Protein AF-C4LVI1-F1 (afdb_monomer_lite)

InterPro domains:
  IPR046465 BLOC-1-related complex subunit 6, C-terminal helix [PF10157] (37-124)

Radius of gyration: 24.51 Å; chains: 1; bounding box: 58×34×74 Å

pLDDT: mean 79.75, std 17.6, range [36.44, 96.38]

Structure (mmCIF, N/CA/C/O backbone):
data_AF-C4LVI1-F1
#
_entry.id   AF-C4LVI1-F1
#
loop_
_atom_site.group_PDB
_atom_site.id
_atom_site.type_symbol
_atom_site.label_atom_id
_atom_site.label_alt_id
_atom_site.label_comp_id
_atom_site.label_asym_id
_atom_site.label_entity_id
_atom_site.label_seq_id
_atom_site.pdbx_PDB_ins_code
_atom_site.Cartn_x
_atom_site.Cartn_y
_atom_site.Cartn_z
_atom_site.occupancy
_atom_site.B_iso_or_equiv
_atom_site.auth_seq_id
_atom_site.auth_comp_id
_atom_site.auth_asym_id
_atom_site.auth_atom_id
_atom_site.pdbx_PDB_model_num
ATOM 1 N N . MET A 1 1 ? -0.806 -25.994 31.446 1.00 36.44 1 MET A N 1
ATOM 2 C CA . MET A 1 1 ? 0.265 -25.549 30.534 1.00 36.44 1 MET A CA 1
ATOM 3 C C . MET A 1 1 ? -0.369 -25.431 29.166 1.00 36.44 1 MET A C 1
ATOM 5 O O . MET A 1 1 ? -0.884 -26.434 28.703 1.00 36.44 1 MET A O 1
ATOM 9 N N . SER A 1 2 ? -0.463 -24.225 28.608 1.00 39.22 2 SER A N 1
ATOM 10 C CA . SER A 1 2 ? -1.030 -24.008 27.273 1.00 39.22 2 SER A CA 1
ATOM 11 C C . SER A 1 2 ? -0.048 -23.136 26.511 1.00 39.22 2 SER A C 1
ATOM 13 O O . SER A 1 2 ? 0.297 -22.046 26.969 1.00 39.22 2 SER A O 1
ATOM 15 N N . GLU A 1 3 ? 0.475 -23.697 25.431 1.00 40.69 3 GLU A N 1
ATOM 16 C CA . GLU A 1 3 ? 1.528 -23.136 24.598 1.00 40.69 3 GLU A CA 1
ATOM 17 C C . GLU A 1 3 ? 1.061 -21.814 23.983 1.00 40.69 3 GLU A C 1
ATOM 19 O O . GLU A 1 3 ? 0.009 -21.731 23.349 1.00 40.69 3 GLU A O 1
ATOM 24 N N . LYS A 1 4 ? 1.845 -20.756 24.207 1.00 41.28 4 LYS A N 1
ATOM 25 C CA . LYS A 1 4 ? 1.748 -19.524 23.430 1.00 41.28 4 LYS A CA 1
ATOM 26 C C . LYS A 1 4 ? 2.191 -19.866 22.009 1.00 41.28 4 LYS A C 1
ATOM 28 O O . LYS A 1 4 ? 3.380 -20.080 21.793 1.00 41.28 4 LYS A O 1
ATOM 33 N N . GLN A 1 5 ? 1.263 -19.893 21.056 1.00 41.72 5 GLN A N 1
ATOM 34 C CA . GLN A 1 5 ? 1.611 -19.702 19.650 1.00 41.72 5 GLN A CA 1
ATOM 35 C C . GLN A 1 5 ? 2.107 -18.261 19.504 1.00 41.72 5 GLN A C 1
ATOM 37 O O . GLN A 1 5 ? 1.336 -17.316 19.350 1.00 41.72 5 GLN A O 1
ATOM 42 N N . GLN A 1 6 ? 3.414 -18.095 19.676 1.00 39.69 6 GLN A N 1
ATOM 43 C CA . GLN A 1 6 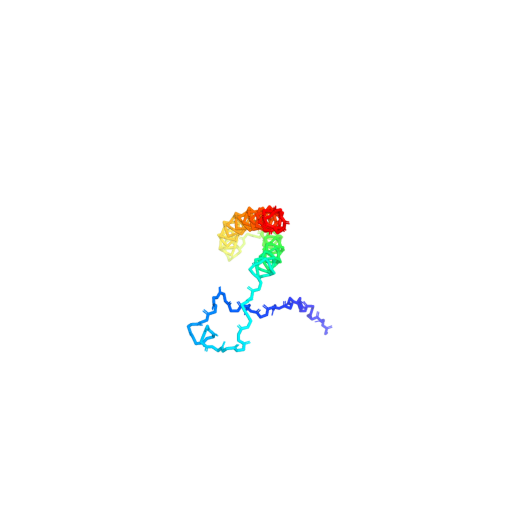? 4.134 -16.920 19.230 1.00 39.69 6 GLN A CA 1
ATOM 44 C C . GLN A 1 6 ? 4.041 -16.959 17.699 1.00 39.69 6 GLN A C 1
ATOM 46 O O . GLN A 1 6 ? 4.578 -17.869 17.075 1.00 39.69 6 GLN A O 1
ATOM 51 N N . ASN A 1 7 ? 3.276 -16.044 17.099 1.00 42.28 7 ASN A N 1
ATOM 52 C CA . ASN A 1 7 ? 3.373 -15.803 15.664 1.00 42.28 7 ASN A CA 1
ATOM 53 C C . ASN A 1 7 ? 4.808 -15.328 15.405 1.00 42.28 7 ASN A C 1
ATOM 55 O O . ASN A 1 7 ? 5.122 -14.164 15.659 1.00 42.28 7 ASN A O 1
ATOM 59 N N . ASP A 1 8 ? 5.672 -16.240 14.966 1.00 38.28 8 ASP A N 1
ATOM 60 C CA . ASP A 1 8 ? 7.009 -15.942 14.464 1.00 38.28 8 ASP A CA 1
ATOM 61 C C . ASP A 1 8 ? 6.856 -15.201 13.132 1.00 38.28 8 ASP A C 1
ATOM 63 O O . ASP A 1 8 ? 6.966 -15.765 12.046 1.00 38.28 8 ASP A O 1
ATOM 67 N N . ILE A 1 9 ? 6.525 -13.913 13.215 1.00 45.88 9 ILE A N 1
ATOM 68 C CA . ILE A 1 9 ? 6.749 -12.992 12.109 1.00 45.88 9 ILE A CA 1
ATOM 69 C C . ILE A 1 9 ? 8.258 -12.780 12.095 1.00 45.88 9 ILE A C 1
ATOM 71 O O . ILE A 1 9 ? 8.807 -12.081 12.950 1.00 45.88 9 ILE A O 1
ATOM 75 N N . GLU A 1 10 ? 8.935 -13.450 11.168 1.00 40.53 10 GLU A N 1
ATOM 76 C CA . GLU A 1 10 ? 10.343 -13.214 10.889 1.00 40.53 10 GLU A CA 1
ATOM 77 C C . GLU A 1 10 ? 10.471 -11.771 10.383 1.00 40.53 10 GLU A C 1
ATOM 79 O O . GLU A 1 10 ? 10.174 -11.452 9.231 1.00 40.53 10 GLU A O 1
ATOM 84 N N . TRP A 1 11 ? 10.824 -10.858 11.291 1.00 43.22 11 TRP A N 1
ATOM 85 C CA . TRP A 1 11 ? 11.115 -9.474 10.949 1.00 43.22 11 TRP A CA 1
ATOM 86 C C . TRP A 1 11 ? 12.389 -9.472 10.112 1.00 43.22 11 TRP A C 1
ATOM 88 O O . TRP A 1 11 ? 13.497 -9.482 10.650 1.00 43.22 11 TRP A O 1
ATOM 98 N N . VAL A 1 12 ? 12.228 -9.495 8.789 1.00 46.72 12 VAL A N 1
ATOM 99 C CA . VAL A 1 12 ? 13.332 -9.290 7.853 1.00 46.72 12 VAL A CA 1
ATOM 100 C C . VAL A 1 12 ? 14.000 -7.978 8.252 1.00 46.72 12 VAL A C 1
ATOM 102 O O . VAL A 1 12 ? 13.332 -6.941 8.305 1.00 46.72 12 VAL A O 1
ATOM 105 N N . SER A 1 13 ? 15.288 -8.032 8.614 1.00 46.06 13 SER A N 1
ATOM 106 C CA . SER A 1 13 ? 16.036 -6.838 9.009 1.00 46.06 13 SER A CA 1
ATOM 107 C C . SER A 1 13 ? 15.815 -5.730 7.976 1.00 46.06 13 SER A C 1
ATOM 109 O O . SER A 1 13 ? 15.840 -6.025 6.776 1.00 46.06 13 SER A O 1
ATOM 111 N N . PRO A 1 14 ? 15.596 -4.473 8.408 1.00 50.62 14 PRO A N 1
ATOM 112 C CA . PRO A 1 14 ? 15.430 -3.376 7.474 1.00 50.62 14 PRO A CA 1
ATOM 113 C C . PRO A 1 14 ? 16.670 -3.335 6.588 1.00 50.62 14 PRO A C 1
ATOM 115 O O . PRO A 1 14 ? 17.784 -3.147 7.083 1.00 50.62 14 PRO A O 1
ATOM 118 N N . ILE A 1 15 ? 16.485 -3.541 5.284 1.00 53.41 15 ILE A N 1
ATOM 119 C CA . ILE A 1 15 ? 17.530 -3.213 4.321 1.00 53.41 15 ILE A CA 1
ATOM 120 C C . ILE A 1 15 ? 17.817 -1.724 4.541 1.00 53.41 15 ILE A C 1
ATOM 122 O O . ILE A 1 15 ? 16.855 -0.958 4.662 1.00 53.41 15 ILE A O 1
ATOM 126 N N . PRO A 1 16 ? 19.088 -1.298 4.673 1.00 48.25 16 PRO A N 1
ATOM 127 C CA . PRO A 1 16 ? 19.411 0.106 4.880 1.00 48.25 16 PRO A CA 1
ATOM 128 C C . PRO A 1 16 ? 18.695 0.941 3.818 1.00 48.25 16 PRO A C 1
ATOM 130 O O . PRO A 1 16 ? 18.964 0.791 2.628 1.00 48.25 16 PRO A O 1
ATOM 133 N N . LEU A 1 17 ? 17.738 1.770 4.255 1.00 54.88 17 LEU A N 1
ATOM 134 C CA . LEU A 1 17 ? 16.764 2.409 3.363 1.00 54.88 17 LEU A CA 1
ATOM 135 C C . LEU A 1 17 ? 17.409 3.385 2.359 1.00 54.88 17 LEU A C 1
ATOM 137 O O . LEU A 1 17 ? 16.779 3.775 1.377 1.00 54.88 17 LEU A O 1
ATOM 141 N N . VAL A 1 18 ? 18.666 3.765 2.601 1.00 55.25 18 VAL A N 1
ATOM 142 C CA . VAL A 1 18 ? 19.531 4.555 1.724 1.00 55.25 18 VAL A CA 1
ATOM 143 C C . VAL A 1 18 ? 20.987 4.169 2.047 1.00 55.25 18 VAL A C 1
ATOM 145 O O . VAL A 1 18 ? 21.343 4.168 3.230 1.00 55.25 18 VAL A O 1
ATOM 148 N N . PRO A 1 19 ? 21.843 3.849 1.057 1.00 57.78 19 PRO A N 1
ATOM 149 C CA . PRO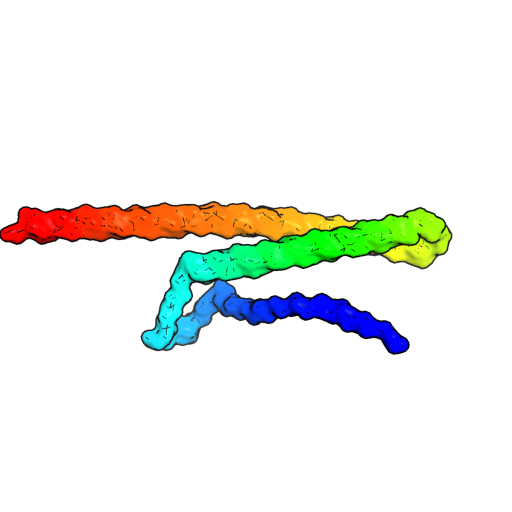 A 1 19 ? 23.278 3.693 1.286 1.00 57.78 19 PRO A CA 1
ATOM 150 C C . PRO A 1 19 ? 23.849 4.973 1.898 1.00 57.78 19 PRO A C 1
ATOM 152 O O . PRO A 1 19 ? 23.580 6.068 1.403 1.00 57.78 19 PRO A O 1
ATOM 155 N N . THR A 1 20 ? 24.622 4.865 2.976 1.00 65.38 20 THR A N 1
ATOM 156 C CA . THR A 1 20 ? 25.261 6.046 3.569 1.00 65.38 20 THR A CA 1
ATOM 157 C C . THR A 1 20 ? 26.386 6.559 2.666 1.00 65.38 20 THR A C 1
ATOM 159 O O . THR A 1 20 ? 26.964 5.806 1.881 1.00 65.38 20 THR A O 1
ATOM 162 N N . ASP A 1 21 ? 26.762 7.832 2.815 1.00 63.91 21 ASP A N 1
ATOM 163 C CA . ASP A 1 21 ? 27.915 8.417 2.106 1.00 63.91 21 ASP A CA 1
ATOM 164 C C . ASP A 1 21 ? 29.231 7.654 2.350 1.00 63.91 21 ASP A C 1
ATOM 166 O O . ASP A 1 21 ? 30.171 7.778 1.568 1.00 63.91 21 ASP A O 1
ATOM 170 N N . GLU A 1 22 ? 29.330 6.886 3.437 1.00 71.31 22 GLU A N 1
ATOM 171 C CA . GLU A 1 22 ? 30.470 6.006 3.709 1.00 71.31 22 GLU A CA 1
ATOM 172 C C . GLU A 1 22 ? 30.411 4.720 2.882 1.00 71.31 22 GLU A C 1
ATOM 174 O O . GLU A 1 22 ? 31.430 4.317 2.326 1.00 71.31 22 GLU A O 1
ATOM 179 N N . MET A 1 23 ? 29.223 4.127 2.726 1.00 64.81 23 MET A N 1
ATOM 180 C CA . MET A 1 23 ? 29.013 2.948 1.878 1.00 64.81 23 MET A CA 1
ATOM 181 C C . MET A 1 23 ? 29.282 3.268 0.405 1.00 64.81 23 MET A C 1
ATOM 183 O O . MET A 1 23 ? 29.908 2.479 -0.286 1.00 64.81 23 MET A O 1
ATOM 187 N N . LEU A 1 24 ? 28.906 4.463 -0.063 1.00 63.91 24 LEU A N 1
ATOM 188 C CA . LEU A 1 24 ? 29.168 4.910 -1.439 1.00 63.91 24 LEU A CA 1
ATOM 189 C C . LEU A 1 24 ? 30.656 5.165 -1.746 1.00 63.91 24 LEU A C 1
ATOM 191 O O . LEU A 1 24 ? 31.029 5.271 -2.914 1.00 63.91 24 LEU A O 1
ATOM 195 N N . LYS A 1 25 ? 31.508 5.302 -0.721 1.00 70.94 25 LYS A N 1
ATOM 196 C CA . LYS A 1 25 ? 32.963 5.487 -0.871 1.00 70.94 25 LYS A CA 1
ATOM 197 C C . LYS A 1 25 ? 33.732 4.169 -0.885 1.00 70.94 25 LYS A C 1
ATOM 199 O O . LYS A 1 25 ? 34.920 4.183 -1.206 1.00 70.94 25 LYS A O 1
ATOM 204 N N . ASP A 1 26 ? 33.088 3.062 -0.521 1.00 69.25 26 ASP A N 1
ATOM 205 C CA . ASP A 1 26 ? 33.699 1.742 -0.552 1.00 69.25 26 ASP A CA 1
ATOM 206 C C . ASP A 1 26 ? 33.731 1.228 -2.006 1.00 69.25 26 ASP A C 1
ATOM 208 O O . ASP A 1 26 ? 32.681 1.035 -2.615 1.00 69.25 26 ASP A O 1
ATOM 212 N N . PRO A 1 27 ? 34.914 0.994 -2.602 1.00 57.72 27 PRO A N 1
ATOM 213 C CA . PRO A 1 27 ? 35.022 0.486 -3.970 1.00 57.72 27 PRO A CA 1
ATOM 214 C C . PRO A 1 27 ? 34.504 -0.954 -4.135 1.00 57.72 27 PRO A C 1
ATOM 216 O O . PRO A 1 27 ? 34.358 -1.409 -5.267 1.00 57.72 27 PRO A O 1
ATOM 219 N N . SER A 1 28 ? 34.247 -1.671 -3.035 1.00 66.44 28 SER A N 1
ATOM 220 C CA . SER A 1 28 ? 33.578 -2.977 -3.020 1.00 66.44 28 SER A CA 1
ATOM 221 C C . SER A 1 28 ? 32.056 -2.885 -2.862 1.00 66.44 28 SER A C 1
ATOM 223 O O . SER A 1 28 ? 31.376 -3.909 -2.928 1.00 66.44 28 SER A O 1
ATOM 225 N N . PHE A 1 29 ? 31.510 -1.676 -2.687 1.00 55.31 29 PHE A N 1
ATOM 226 C CA . PHE A 1 29 ? 30.072 -1.453 -2.668 1.00 55.31 29 PHE A CA 1
ATOM 227 C C . PHE A 1 29 ? 29.499 -1.669 -4.069 1.00 55.31 29 PHE A C 1
ATOM 229 O O . PHE A 1 29 ? 29.579 -0.804 -4.944 1.00 55.31 29 PHE A O 1
ATOM 236 N N . GLU A 1 30 ? 28.908 -2.839 -4.287 1.00 56.59 30 GLU A N 1
ATOM 237 C CA . GLU A 1 30 ? 28.055 -3.054 -5.445 1.00 56.59 30 GLU A CA 1
ATOM 238 C C . GLU A 1 30 ? 26.769 -2.240 -5.242 1.00 56.59 30 GLU A C 1
ATOM 240 O O . GLU A 1 30 ? 26.072 -2.442 -4.241 1.00 56.59 30 GLU A O 1
ATOM 245 N N . PRO A 1 31 ? 26.440 -1.291 -6.141 1.00 55.12 31 PRO A N 1
ATOM 246 C CA . PRO A 1 31 ? 25.179 -0.578 -6.043 1.00 55.12 31 PRO A CA 1
ATOM 247 C C . PRO A 1 31 ? 24.053 -1.609 -6.072 1.00 55.12 31 PRO A C 1
ATOM 249 O O . PRO A 1 31 ? 23.962 -2.393 -7.018 1.00 55.12 31 PRO A O 1
ATOM 252 N N . LEU A 1 32 ? 23.222 -1.612 -5.024 1.00 62.47 32 LEU A N 1
ATOM 253 C CA . LEU A 1 32 ? 22.010 -2.425 -4.977 1.00 62.47 32 LEU A CA 1
ATOM 254 C C . LEU A 1 32 ? 21.271 -2.252 -6.303 1.00 62.47 32 LEU A C 1
ATOM 256 O O . LEU A 1 32 ? 20.969 -1.116 -6.674 1.00 62.47 32 LEU A O 1
ATOM 260 N N . ASP A 1 33 ? 21.007 -3.361 -7.003 1.00 72.38 33 ASP A N 1
ATOM 261 C CA . ASP A 1 33 ? 20.171 -3.346 -8.200 1.00 72.38 33 ASP A CA 1
ATOM 262 C C . ASP A 1 33 ? 18.861 -2.628 -7.836 1.00 72.38 33 ASP A C 1
ATOM 264 O O . ASP A 1 33 ? 18.103 -3.137 -7.001 1.00 72.38 33 ASP A O 1
ATOM 268 N N . PRO A 1 34 ? 18.595 -1.432 -8.400 1.00 73.25 34 PRO A N 1
ATOM 269 C CA . PRO A 1 34 ? 17.445 -0.634 -8.006 1.00 73.25 34 PRO A CA 1
ATOM 270 C C . PRO A 1 34 ? 16.127 -1.385 -8.196 1.00 73.25 34 PRO A C 1
ATOM 272 O O . PRO A 1 34 ? 15.189 -1.153 -7.436 1.00 73.25 34 PRO A O 1
ATOM 275 N N . ALA A 1 35 ? 16.063 -2.305 -9.166 1.00 80.44 35 ALA A N 1
ATOM 276 C CA . ALA A 1 35 ? 14.900 -3.154 -9.384 1.00 80.44 35 ALA A CA 1
ATOM 277 C C . ALA A 1 35 ? 14.735 -4.181 -8.253 1.00 80.44 35 ALA A C 1
ATOM 279 O O . ALA A 1 35 ? 13.654 -4.284 -7.676 1.00 80.44 35 ALA A O 1
ATOM 280 N N . ALA A 1 36 ? 15.806 -4.887 -7.881 1.00 79.69 36 ALA A N 1
ATOM 281 C CA . ALA A 1 36 ? 15.785 -5.848 -6.776 1.00 79.69 36 ALA A CA 1
ATOM 282 C C . ALA A 1 36 ? 15.487 -5.180 -5.422 1.00 79.69 36 ALA A C 1
ATOM 284 O O . ALA A 1 36 ? 14.739 -5.718 -4.600 1.00 79.69 36 ALA A O 1
ATOM 285 N N . TYR A 1 37 ? 16.035 -3.986 -5.194 1.00 79.44 37 TYR A N 1
ATOM 286 C CA . TYR A 1 37 ? 15.770 -3.208 -3.988 1.00 79.44 37 TYR A CA 1
ATOM 287 C C . TYR A 1 37 ? 14.303 -2.779 -3.899 1.00 79.44 37 TYR A C 1
ATOM 289 O O . TYR A 1 37 ? 13.648 -3.006 -2.881 1.00 79.44 37 TYR A O 1
ATOM 297 N N . LEU A 1 38 ? 13.771 -2.209 -4.983 1.00 84.31 38 LEU A N 1
ATOM 298 C CA . LEU A 1 38 ? 12.376 -1.791 -5.071 1.00 84.31 38 LEU A CA 1
ATOM 299 C C . LEU A 1 38 ? 11.420 -2.970 -4.866 1.00 84.31 38 LEU A C 1
ATOM 301 O O . LEU A 1 38 ? 10.481 -2.857 -4.083 1.00 84.31 38 LEU A O 1
ATOM 305 N N . HIS A 1 39 ? 11.716 -4.108 -5.496 1.00 84.69 39 HIS A N 1
ATOM 306 C CA . HIS A 1 39 ? 10.953 -5.340 -5.333 1.00 84.69 39 HIS A CA 1
ATOM 307 C C . HIS A 1 39 ? 10.936 -5.819 -3.879 1.00 84.69 39 HIS A C 1
ATOM 309 O O . HIS A 1 39 ? 9.892 -6.209 -3.356 1.00 84.69 39 HIS A O 1
ATOM 315 N N . THR A 1 40 ? 12.076 -5.735 -3.188 1.00 83.88 40 THR A N 1
ATOM 316 C CA . THR A 1 40 ? 12.152 -6.144 -1.782 1.00 83.88 40 THR A CA 1
ATOM 317 C C . THR A 1 40 ? 11.336 -5.221 -0.879 1.00 83.88 40 THR A C 1
ATOM 319 O O . THR A 1 40 ? 10.604 -5.701 -0.015 1.00 83.88 40 THR A O 1
ATOM 322 N N . LEU A 1 41 ? 11.402 -3.902 -1.093 1.00 85.12 41 LEU A N 1
ATOM 323 C CA . LEU A 1 41 ? 10.567 -2.946 -0.359 1.00 85.12 41 LEU A CA 1
ATOM 324 C C . LEU A 1 41 ? 9.074 -3.172 -0.619 1.00 85.12 41 LEU A C 1
ATOM 326 O O . LEU A 1 41 ? 8.275 -3.119 0.319 1.00 85.12 41 LEU A O 1
ATOM 330 N N . HIS A 1 42 ? 8.702 -3.457 -1.868 1.00 89.31 42 HIS A N 1
ATOM 331 C CA . HIS A 1 42 ? 7.333 -3.799 -2.235 1.00 89.31 42 HIS A CA 1
ATOM 332 C C . HIS A 1 42 ? 6.876 -5.047 -1.467 1.00 89.31 42 HIS A C 1
ATOM 334 O O . HIS A 1 42 ? 5.870 -4.997 -0.762 1.00 89.31 42 HIS A O 1
ATOM 340 N N . GLN A 1 43 ? 7.661 -6.127 -1.496 1.00 88.12 43 GLN A N 1
ATOM 341 C CA . GLN A 1 43 ? 7.352 -7.367 -0.785 1.00 88.12 43 GLN A CA 1
ATOM 342 C C . GLN A 1 43 ? 7.216 -7.163 0.731 1.00 88.12 43 GLN A C 1
ATOM 344 O O . GLN A 1 43 ? 6.246 -7.630 1.327 1.00 88.12 43 GLN A O 1
ATOM 349 N N . GLN A 1 44 ? 8.150 -6.444 1.360 1.00 86.12 44 GLN A N 1
ATOM 350 C CA . GLN A 1 44 ? 8.086 -6.135 2.793 1.00 86.12 44 GLN A CA 1
ATOM 351 C C . GLN A 1 44 ? 6.819 -5.349 3.143 1.00 86.12 44 GLN A C 1
ATOM 353 O O . GLN A 1 44 ? 6.153 -5.649 4.133 1.00 86.12 44 GLN A O 1
ATOM 358 N N . THR A 1 45 ? 6.450 -4.382 2.305 1.00 88.12 45 THR A N 1
ATOM 359 C CA . THR A 1 45 ? 5.238 -3.578 2.499 1.00 88.12 45 THR A CA 1
ATOM 360 C C . THR A 1 45 ? 3.975 -4.431 2.360 1.00 88.12 45 THR A C 1
ATOM 362 O O . THR A 1 45 ? 3.049 -4.275 3.154 1.00 88.12 45 THR A O 1
ATOM 365 N N . THR A 1 46 ? 3.953 -5.394 1.435 1.00 89.56 46 THR A N 1
ATOM 366 C CA . THR A 1 46 ? 2.840 -6.347 1.271 1.00 89.56 46 THR A CA 1
ATOM 367 C C . THR A 1 46 ? 2.672 -7.234 2.506 1.00 89.56 46 THR A C 1
ATOM 369 O O . THR A 1 46 ? 1.550 -7.476 2.960 1.00 89.56 46 THR A O 1
ATOM 372 N N . CYS A 1 47 ? 3.782 -7.679 3.105 1.00 86.06 47 CYS A N 1
ATOM 373 C CA . CYS A 1 47 ? 3.752 -8.408 4.373 1.00 86.06 47 CYS A CA 1
ATOM 374 C C . CYS A 1 47 ? 3.178 -7.545 5.510 1.00 86.06 47 CYS A C 1
ATOM 376 O O . CYS A 1 47 ? 2.352 -8.027 6.284 1.00 86.06 47 CYS A O 1
ATOM 378 N N . CYS A 1 48 ? 3.566 -6.267 5.592 1.00 86.12 48 CYS A N 1
ATOM 379 C CA . CYS A 1 48 ? 3.004 -5.327 6.565 1.00 86.12 48 CYS A CA 1
ATOM 380 C C . CYS A 1 48 ? 1.494 -5.127 6.376 1.00 86.12 48 CYS A C 1
ATOM 382 O O . CYS A 1 48 ? 0.768 -5.144 7.366 1.00 86.12 48 CYS A O 1
ATOM 384 N N . ALA A 1 49 ? 1.014 -4.993 5.135 1.00 89.81 49 ALA A N 1
ATOM 385 C CA . ALA A 1 49 ? -0.417 -4.883 4.834 1.00 89.81 49 ALA A CA 1
ATOM 386 C C . ALA A 1 49 ? -1.196 -6.103 5.352 1.00 89.81 49 ALA A C 1
ATOM 388 O O . ALA A 1 49 ? -2.165 -5.966 6.092 1.00 89.81 49 ALA A O 1
ATOM 389 N N . SER A 1 50 ? -0.678 -7.305 5.086 1.00 88.06 50 SER A N 1
ATOM 390 C CA . SER A 1 50 ? -1.293 -8.558 5.547 1.00 88.06 50 SER A CA 1
ATOM 391 C C . SER A 1 50 ? -1.344 -8.656 7.079 1.00 88.06 50 SER A C 1
ATOM 393 O O . SER A 1 50 ? -2.302 -9.172 7.654 1.00 88.06 50 SER A O 1
ATOM 395 N N . ALA A 1 51 ? -0.311 -8.156 7.764 1.00 88.31 51 ALA A N 1
ATOM 396 C CA . ALA A 1 51 ? -0.293 -8.096 9.222 1.00 88.31 51 ALA A CA 1
ATOM 397 C C . ALA A 1 51 ? -1.315 -7.084 9.772 1.00 88.31 51 ALA A C 1
ATOM 399 O O . ALA A 1 51 ? -1.940 -7.350 10.800 1.00 88.31 51 ALA A O 1
ATOM 400 N N . LEU A 1 52 ? -1.509 -5.943 9.100 1.00 92.44 52 LEU A N 1
ATOM 401 C CA . LEU A 1 52 ? -2.528 -4.958 9.475 1.00 92.44 52 LEU A CA 1
ATOM 402 C C . LEU A 1 52 ? -3.939 -5.530 9.353 1.00 92.44 52 LEU A C 1
ATOM 404 O O . LEU A 1 52 ? -4.721 -5.353 10.286 1.00 92.44 52 LEU A O 1
ATOM 408 N N . ASP A 1 53 ? -4.232 -6.277 8.290 1.00 91.56 53 ASP A N 1
ATOM 409 C CA . ASP A 1 53 ? -5.522 -6.956 8.117 1.00 91.56 53 ASP A CA 1
ATOM 410 C C . ASP A 1 53 ? -5.833 -7.905 9.287 1.00 91.56 53 ASP A C 1
ATOM 412 O O . ASP A 1 53 ? -6.940 -7.897 9.837 1.00 91.56 53 ASP A O 1
ATOM 416 N N . ASP A 1 54 ? -4.841 -8.680 9.736 1.00 92.88 54 ASP A N 1
ATOM 417 C CA . ASP A 1 54 ? -4.976 -9.561 10.904 1.00 92.88 54 ASP A CA 1
ATOM 418 C C . ASP A 1 54 ? -5.216 -8.764 12.201 1.00 92.88 54 ASP A C 1
ATOM 420 O O . ASP A 1 54 ? -6.071 -9.125 13.018 1.00 92.88 54 ASP A O 1
ATOM 424 N N . TYR A 1 55 ? -4.522 -7.636 12.393 1.00 92.12 55 TYR A N 1
ATOM 425 C CA . TYR A 1 55 ? -4.775 -6.748 13.533 1.00 92.12 55 TYR A CA 1
ATOM 426 C C . TYR A 1 55 ? -6.181 -6.142 13.500 1.00 92.12 55 TYR A C 1
ATOM 428 O O . TYR A 1 55 ? -6.859 -6.141 14.532 1.00 92.12 55 TYR A O 1
ATOM 436 N N . ILE A 1 56 ? -6.644 -5.671 12.341 1.00 95.94 56 ILE A N 1
ATOM 437 C CA . ILE A 1 56 ? -7.997 -5.135 12.141 1.00 95.94 56 ILE A CA 1
ATOM 438 C C . ILE A 1 56 ? -9.032 -6.195 12.522 1.00 95.94 56 ILE A C 1
ATOM 440 O O . ILE A 1 56 ? -9.913 -5.923 13.343 1.00 95.94 56 ILE A O 1
ATOM 444 N N . ALA A 1 57 ? -8.888 -7.420 12.011 1.00 95.06 57 ALA A N 1
ATOM 445 C CA . ALA A 1 57 ? -9.796 -8.523 12.308 1.00 95.06 57 ALA A CA 1
ATOM 446 C C . ALA A 1 57 ? -9.831 -8.849 13.812 1.00 95.06 57 ALA A C 1
ATOM 448 O O . ALA A 1 57 ? -10.905 -8.972 14.408 1.00 95.06 57 ALA A O 1
ATOM 449 N N . LYS A 1 58 ? -8.666 -8.924 14.468 1.00 93.62 58 LYS A N 1
ATOM 450 C CA . LYS A 1 58 ? -8.566 -9.166 15.919 1.00 93.62 58 LYS A CA 1
ATOM 451 C C . LYS A 1 58 ? -9.241 -8.070 16.739 1.00 93.62 58 LYS A C 1
ATOM 453 O O . LYS A 1 58 ? -9.943 -8.374 17.706 1.00 93.62 58 LYS A O 1
ATOM 458 N N . ILE A 1 59 ? -9.056 -6.808 16.357 1.00 93.94 59 ILE A N 1
ATOM 459 C CA . ILE A 1 59 ? -9.691 -5.667 17.023 1.00 93.94 59 ILE A CA 1
ATOM 460 C C . ILE A 1 59 ? -11.215 -5.728 16.858 1.00 93.94 59 ILE A C 1
ATOM 462 O O . ILE A 1 59 ? -11.945 -5.553 17.834 1.00 93.94 59 ILE A O 1
ATOM 466 N N . GLN A 1 60 ? -11.706 -6.034 15.656 1.00 94.62 60 GLN A N 1
ATOM 467 C CA . GLN A 1 60 ? -13.138 -6.184 15.389 1.00 94.62 60 GLN A CA 1
ATOM 468 C C . GLN A 1 60 ? -13.763 -7.315 16.216 1.00 94.62 60 GLN A C 1
ATOM 470 O O . GLN A 1 60 ? -14.810 -7.112 16.831 1.00 94.62 60 GLN A O 1
ATOM 475 N N . VAL A 1 61 ? -13.103 -8.475 16.310 1.00 92.75 61 VAL A N 1
ATOM 476 C CA . VAL A 1 61 ? -13.553 -9.593 17.159 1.00 92.75 61 VAL A CA 1
ATOM 477 C C . VAL A 1 61 ? -13.616 -9.181 18.630 1.00 92.75 61 VAL A C 1
ATOM 479 O O . VAL A 1 61 ? -14.599 -9.473 19.310 1.00 92.75 61 VAL A O 1
ATOM 482 N N . PHE A 1 62 ? -12.603 -8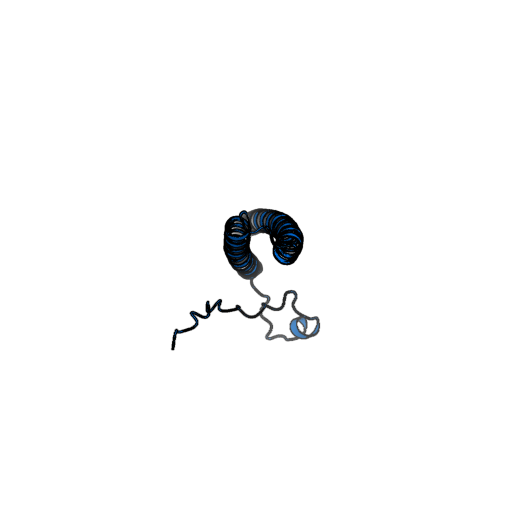.471 19.133 1.00 89.56 62 PHE A N 1
ATOM 483 C CA . PHE A 1 62 ? -12.618 -7.957 20.502 1.00 89.56 62 PHE A CA 1
ATOM 484 C C . PHE A 1 62 ? -13.806 -7.015 20.742 1.00 89.56 62 PHE A C 1
ATOM 486 O O . PHE A 1 62 ? -14.548 -7.190 21.708 1.00 89.56 62 PHE A O 1
ATOM 493 N N . LEU A 1 63 ? -14.022 -6.047 19.848 1.00 91.50 63 LEU A N 1
ATOM 494 C CA . LEU A 1 63 ? -15.124 -5.088 19.951 1.00 91.50 63 LEU A CA 1
ATOM 495 C C . LEU A 1 63 ? -16.492 -5.773 19.913 1.00 91.50 63 LEU A C 1
ATOM 497 O O . LEU A 1 63 ? -17.387 -5.379 20.664 1.00 91.50 63 LEU A O 1
ATOM 501 N N . GLN A 1 64 ? -16.633 -6.810 19.086 1.00 90.25 64 GLN A N 1
ATOM 502 C CA . GLN A 1 64 ? -17.839 -7.626 19.012 1.00 90.25 64 GLN A CA 1
ATOM 503 C C . GLN A 1 64 ? -18.083 -8.383 20.321 1.00 90.25 64 GLN A C 1
ATOM 505 O O . GLN A 1 64 ? -19.193 -8.361 20.838 1.00 90.25 64 GLN A O 1
ATOM 510 N N . ASN A 1 65 ? -17.048 -8.980 20.914 1.00 86.75 65 ASN A N 1
ATOM 511 C CA . ASN A 1 65 ? -17.161 -9.675 22.201 1.00 86.75 65 ASN A CA 1
ATOM 512 C C . ASN A 1 65 ? -17.491 -8.726 23.364 1.00 86.75 65 ASN A C 1
ATOM 514 O O . ASN A 1 65 ? -18.046 -9.144 24.378 1.00 86.75 65 ASN A O 1
ATOM 518 N N . CYS A 1 66 ? -17.160 -7.442 23.230 1.00 85.00 66 CYS A N 1
ATOM 519 C CA . CYS A 1 66 ? -17.508 -6.408 24.198 1.00 85.00 66 CYS A CA 1
ATOM 520 C C . CYS A 1 66 ? -18.885 -5.764 23.953 1.00 85.00 66 CYS A C 1
ATOM 522 O O . CYS A 1 66 ? -19.240 -4.855 24.704 1.00 85.00 66 CYS A O 1
ATOM 524 N N . SER A 1 67 ? -19.664 -6.174 22.938 1.00 80.88 67 SER A N 1
ATOM 525 C CA . SER A 1 67 ? -20.929 -5.501 22.590 1.00 80.88 67 SER A CA 1
ATOM 526 C C . SER A 1 67 ? -21.966 -5.543 23.709 1.00 80.88 67 SER A C 1
ATOM 528 O O . SER A 1 67 ? -22.661 -4.549 23.913 1.00 80.88 67 SER A O 1
ATOM 530 N N . ASP A 1 68 ? -22.012 -6.654 24.444 1.00 78.25 68 ASP A N 1
ATOM 531 C CA . ASP A 1 68 ? -23.079 -6.964 25.406 1.00 78.25 68 ASP A CA 1
ATOM 532 C C . ASP A 1 68 ? -22.667 -6.685 26.861 1.00 78.25 68 ASP A C 1
ATOM 534 O O . ASP A 1 68 ? -23.455 -6.834 27.796 1.00 78.25 68 ASP A O 1
ATOM 538 N N . ALA A 1 69 ? -21.418 -6.273 27.078 1.00 76.88 69 ALA A N 1
ATOM 539 C CA . ALA A 1 69 ? -20.887 -5.992 28.400 1.00 76.88 69 ALA A CA 1
ATOM 540 C C . ALA A 1 69 ? -21.227 -4.555 28.831 1.00 76.88 69 ALA A C 1
ATOM 542 O O . ALA A 1 69 ? -20.730 -3.584 28.269 1.00 76.88 69 ALA A O 1
ATOM 543 N N . THR A 1 70 ? -22.039 -4.418 29.881 1.00 75.06 70 THR A N 1
ATOM 544 C CA . THR A 1 70 ? -22.576 -3.129 30.368 1.00 75.06 70 THR A CA 1
ATOM 545 C C . THR A 1 70 ? -21.748 -2.491 31.489 1.00 75.06 70 THR A C 1
ATOM 547 O O . THR A 1 70 ? -22.228 -1.610 32.204 1.00 75.06 70 THR A O 1
ATOM 550 N N . SER A 1 71 ? -20.520 -2.961 31.726 1.00 86.94 71 SER A N 1
ATOM 551 C CA . SER A 1 71 ? -19.672 -2.365 32.759 1.00 86.94 71 SER A CA 1
ATOM 552 C C . SER A 1 71 ? -19.073 -1.049 32.256 1.00 86.94 71 SER A C 1
ATOM 554 O O . SER A 1 71 ? -18.589 -0.971 31.127 1.00 86.94 71 SER A O 1
ATOM 556 N N . LYS A 1 72 ? -19.012 -0.029 33.120 1.00 84.69 72 LYS A N 1
ATOM 557 C CA . LYS A 1 72 ? -18.377 1.263 32.801 1.00 84.69 72 LYS A CA 1
ATOM 558 C C . LYS A 1 72 ? -16.922 1.110 32.332 1.00 84.69 72 LYS A C 1
ATOM 560 O O . LYS A 1 72 ? -16.451 1.871 31.495 1.00 84.69 72 LYS A O 1
ATOM 565 N N . SER A 1 73 ? -16.204 0.117 32.863 1.00 86.12 73 SER A N 1
ATOM 566 C CA . SER A 1 73 ? -14.845 -0.215 32.416 1.00 86.12 73 SER A CA 1
ATOM 567 C C . SER A 1 73 ? -14.843 -0.750 30.981 1.00 86.12 73 SER A C 1
ATOM 569 O O . SER A 1 73 ? -14.011 -0.336 30.177 1.00 86.12 73 SER A O 1
ATOM 571 N N . THR A 1 74 ? -15.805 -1.606 30.633 1.00 86.62 74 THR A N 1
ATOM 572 C CA . THR A 1 74 ? -15.940 -2.162 29.282 1.00 86.62 74 THR A CA 1
ATOM 573 C C . THR A 1 74 ? -16.300 -1.091 28.256 1.00 86.62 74 THR A C 1
ATOM 575 O O . THR A 1 74 ? -15.732 -1.091 27.169 1.00 86.62 74 THR A O 1
ATOM 578 N N . GLU A 1 75 ? -17.161 -0.133 28.603 1.00 86.50 75 GLU A N 1
ATOM 579 C CA . GLU A 1 75 ? -17.493 1.000 27.728 1.00 86.50 75 GLU A CA 1
ATOM 580 C C . GLU A 1 75 ? -16.267 1.871 27.409 1.00 86.50 75 GLU A C 1
ATOM 582 O O . GLU A 1 75 ? -16.044 2.222 26.249 1.00 86.50 75 GLU A O 1
ATOM 587 N N . ILE A 1 76 ? -15.433 2.169 28.414 1.00 86.75 76 ILE A N 1
ATOM 588 C CA . ILE A 1 76 ? -14.188 2.936 28.229 1.00 86.75 76 ILE A CA 1
ATOM 589 C C . ILE A 1 76 ? -13.210 2.174 27.328 1.00 86.75 76 ILE A C 1
ATOM 591 O O . ILE A 1 76 ? -12.654 2.753 26.393 1.00 86.75 76 ILE A O 1
ATOM 595 N N . HIS A 1 77 ? -13.011 0.876 27.579 1.00 87.62 77 HIS A N 1
ATOM 596 C CA . HIS A 1 77 ? -12.136 0.055 26.744 1.00 87.62 77 HIS A CA 1
ATOM 597 C C . HIS A 1 77 ? -12.657 -0.054 25.309 1.00 87.62 77 HIS A C 1
ATOM 599 O O . HIS A 1 77 ? -11.875 0.119 24.383 1.00 87.62 77 HIS A O 1
ATOM 605 N N . LYS A 1 78 ? -13.968 -0.225 25.104 1.00 89.56 78 LYS A N 1
ATOM 606 C CA . LYS A 1 78 ? -14.590 -0.250 23.773 1.00 89.56 78 LYS A CA 1
ATOM 607 C C . LYS A 1 78 ? -14.362 1.052 23.008 1.00 89.56 78 LYS A C 1
ATOM 609 O O . LYS A 1 78 ? -13.988 1.010 21.841 1.00 89.56 78 LYS A O 1
ATOM 614 N N . ALA A 1 79 ? -14.560 2.201 23.654 1.00 90.06 79 ALA A N 1
ATOM 615 C CA . ALA A 1 79 ? -14.327 3.500 23.028 1.00 90.06 79 ALA A CA 1
ATOM 616 C C . ALA A 1 79 ? -12.854 3.682 22.621 1.00 90.06 79 ALA A C 1
ATOM 618 O O . ALA A 1 79 ? -12.575 4.064 21.487 1.00 90.06 79 ALA A O 1
ATOM 619 N N . SER A 1 80 ? -11.921 3.339 23.516 1.00 92.50 80 SER A N 1
ATOM 620 C CA . SER A 1 80 ? -10.481 3.395 23.236 1.00 92.50 80 SER A CA 1
ATOM 621 C C . SER A 1 80 ? -10.080 2.445 22.102 1.00 92.50 80 SER A C 1
ATOM 623 O O . SER A 1 80 ? -9.406 2.844 21.156 1.00 92.50 80 SER A O 1
ATOM 625 N N . THR A 1 81 ? -10.565 1.204 22.125 1.00 93.50 81 THR A N 1
ATOM 626 C CA . THR A 1 81 ? -10.276 0.222 21.078 1.00 93.50 81 THR A CA 1
ATOM 627 C C . THR A 1 81 ? -10.891 0.604 19.729 1.00 93.50 81 THR A C 1
ATOM 629 O O . THR A 1 81 ? -10.251 0.397 18.703 1.00 93.50 81 THR A O 1
ATOM 632 N N . ASN A 1 82 ? -12.075 1.225 19.703 1.00 94.31 82 ASN A N 1
ATOM 633 C CA . ASN A 1 82 ? -12.640 1.800 18.478 1.00 94.31 82 ASN A CA 1
ATOM 634 C C . ASN A 1 82 ? -11.742 2.898 17.897 1.00 94.31 82 ASN A C 1
ATOM 636 O O . ASN A 1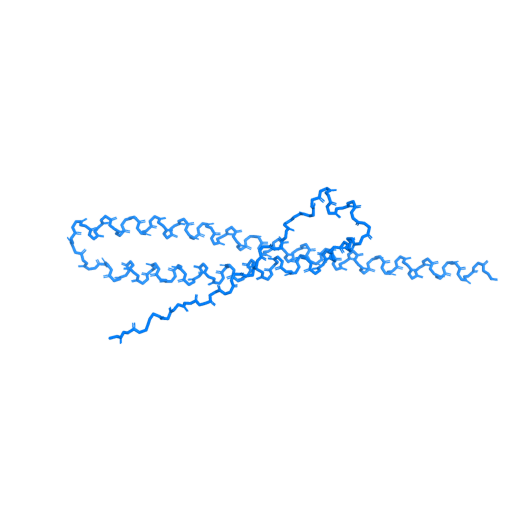 82 ? -11.556 2.956 16.687 1.00 94.31 82 ASN A O 1
ATOM 640 N N . GLN A 1 83 ? -11.168 3.756 18.743 1.00 95.12 83 GLN A N 1
ATOM 641 C CA . GLN A 1 83 ? -10.234 4.779 18.278 1.00 95.12 83 GLN A CA 1
ATOM 642 C C . GLN A 1 83 ? -8.969 4.149 17.683 1.00 95.12 83 GLN A C 1
ATOM 644 O O . GLN A 1 83 ? -8.524 4.574 16.620 1.00 95.12 83 GLN A O 1
ATOM 649 N N . VAL A 1 84 ? -8.430 3.106 18.323 1.00 94.88 84 VAL A N 1
ATOM 650 C CA . VAL A 1 84 ? -7.302 2.338 17.775 1.00 94.88 84 VAL A CA 1
ATOM 651 C C . VAL A 1 84 ? -7.668 1.717 16.426 1.00 94.88 84 VAL A C 1
ATOM 653 O O . VAL A 1 84 ? -6.878 1.826 15.496 1.00 94.88 84 VAL A O 1
ATOM 656 N N . LEU A 1 85 ? -8.861 1.127 16.286 1.00 96.38 85 LEU A N 1
ATOM 657 C CA . LEU A 1 85 ? -9.327 0.562 15.015 1.00 96.38 85 LEU A CA 1
ATOM 658 C C . LEU A 1 85 ? -9.320 1.606 13.895 1.00 96.38 85 LEU A C 1
ATOM 660 O O . LEU A 1 85 ? -8.807 1.326 12.819 1.00 96.38 85 LEU A O 1
ATOM 664 N N . LEU A 1 86 ? -9.848 2.806 14.154 1.00 96.12 86 LEU A N 1
ATOM 665 C CA . LEU A 1 86 ? -9.853 3.892 13.172 1.00 96.12 86 LEU A CA 1
ATOM 666 C C . LEU A 1 86 ? -8.431 4.284 12.758 1.00 96.12 86 LEU A C 1
ATOM 668 O O . LEU A 1 86 ? -8.148 4.376 11.572 1.00 96.12 86 LEU A O 1
ATOM 672 N N . SER A 1 87 ? -7.510 4.428 13.715 1.00 95.44 87 SER A N 1
ATOM 673 C CA . SER A 1 87 ? -6.112 4.742 13.397 1.00 95.44 87 SER A CA 1
ATOM 674 C C . SER A 1 87 ? -5.402 3.631 12.615 1.00 95.44 87 SER A C 1
ATOM 676 O O . SER A 1 87 ? -4.567 3.926 11.764 1.00 95.44 87 SER A O 1
ATOM 678 N N . VAL A 1 88 ? -5.712 2.360 12.892 1.00 94.38 88 VAL A N 1
ATOM 679 C CA . VAL A 1 88 ? -5.156 1.225 12.138 1.00 94.38 88 VAL A CA 1
ATOM 680 C C . VAL A 1 88 ? -5.720 1.188 10.715 1.00 94.38 88 VAL A C 1
ATOM 682 O O . VAL A 1 88 ? -4.960 0.935 9.788 1.00 94.38 88 VAL A O 1
ATOM 685 N N . LEU A 1 89 ? -7.009 1.491 10.528 1.00 95.94 89 LEU A N 1
ATOM 686 C CA . LEU A 1 89 ? -7.629 1.602 9.203 1.00 95.94 89 LEU A CA 1
ATOM 687 C C . LEU A 1 89 ? -7.001 2.735 8.378 1.00 95.94 89 LEU A C 1
ATOM 689 O O . LEU A 1 89 ? -6.573 2.491 7.256 1.00 95.94 89 LEU A O 1
ATOM 693 N N . ASP A 1 90 ? -6.831 3.925 8.962 1.00 95.38 90 ASP A N 1
ATOM 694 C CA . ASP A 1 90 ? -6.165 5.054 8.291 1.00 95.38 90 ASP A CA 1
ATOM 695 C C . ASP A 1 90 ? -4.721 4.704 7.873 1.00 95.38 90 ASP A C 1
ATOM 697 O O . ASP A 1 90 ? -4.228 5.100 6.809 1.00 95.38 90 ASP A O 1
ATOM 701 N N . TYR A 1 91 ? -4.012 3.949 8.719 1.00 94.38 91 TYR A N 1
ATOM 702 C CA . TYR A 1 91 ? -2.669 3.469 8.403 1.00 94.38 91 TYR A CA 1
ATOM 703 C C . TYR A 1 91 ? -2.681 2.408 7.293 1.00 94.38 91 TYR A C 1
ATOM 705 O O . TYR A 1 91 ? -1.827 2.462 6.409 1.00 94.38 91 TYR A O 1
ATOM 713 N N . SER A 1 92 ? -3.663 1.502 7.289 1.00 95.12 92 SER A N 1
ATOM 714 C CA . SER A 1 92 ? -3.869 0.513 6.222 1.00 95.12 92 SER A CA 1
ATOM 715 C C . SER A 1 92 ? -4.069 1.186 4.864 1.00 95.12 92 SER A C 1
ATOM 717 O O . SER A 1 92 ? -3.350 0.874 3.917 1.00 95.12 92 SER A O 1
ATOM 719 N N . ASP A 1 93 ? -4.929 2.206 4.794 1.00 95.06 93 ASP A N 1
ATOM 720 C CA . ASP A 1 93 ? -5.161 2.982 3.569 1.00 95.06 93 ASP A CA 1
ATOM 721 C C . ASP A 1 93 ? -3.873 3.644 3.049 1.00 95.06 93 ASP A C 1
ATOM 723 O O . ASP A 1 93 ? -3.650 3.777 1.841 1.00 95.06 93 ASP A O 1
ATOM 727 N N . SER A 1 94 ? -3.001 4.079 3.961 1.00 94.31 94 SER A N 1
ATOM 728 C CA . SER A 1 94 ? -1.703 4.666 3.613 1.00 94.31 94 SER A CA 1
ATOM 729 C C . SER A 1 94 ?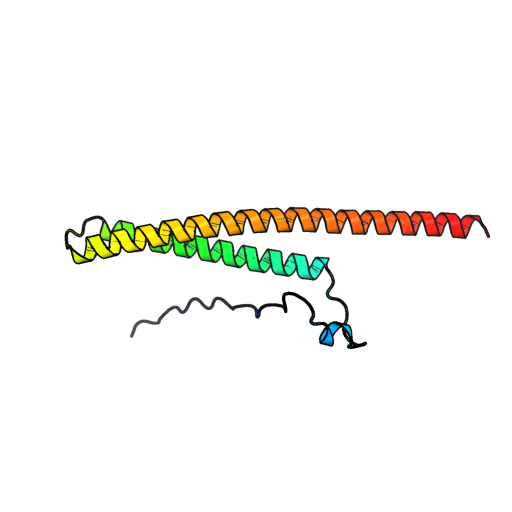 -0.727 3.620 3.062 1.00 94.31 94 SER A C 1
ATOM 731 O O . SER A 1 94 ? 0.032 3.910 2.133 1.00 94.31 94 SER A O 1
ATOM 733 N N . VAL A 1 95 ? -0.748 2.403 3.611 1.00 94.06 95 VAL A N 1
ATOM 734 C CA . VAL A 1 95 ? 0.048 1.268 3.124 1.00 94.06 95 VAL A CA 1
ATOM 735 C C . VAL A 1 95 ? -0.422 0.832 1.735 1.00 94.06 95 VAL A C 1
ATOM 737 O O . VAL A 1 95 ? 0.416 0.653 0.852 1.00 94.06 95 VAL A O 1
ATOM 740 N N . ASP A 1 96 ? -1.729 0.777 1.483 1.00 93.50 96 ASP A N 1
ATOM 741 C CA . ASP A 1 96 ? -2.282 0.445 0.162 1.00 93.50 96 ASP A CA 1
ATOM 742 C C . ASP A 1 96 ? -1.876 1.462 -0.910 1.00 93.50 96 ASP A C 1
ATOM 744 O O . ASP A 1 96 ? -1.468 1.107 -2.022 1.00 93.50 96 ASP A O 1
ATOM 748 N N . GLN A 1 97 ? -1.909 2.754 -0.570 1.00 94.75 97 GLN A N 1
ATOM 749 C CA . GLN A 1 97 ? -1.400 3.803 -1.454 1.00 94.75 97 GLN A CA 1
ATOM 750 C C . GLN A 1 97 ? 0.089 3.616 -1.760 1.00 94.75 97 GLN A C 1
ATOM 752 O O . GLN A 1 97 ? 0.519 3.830 -2.897 1.00 94.75 97 GLN A O 1
ATOM 757 N N . LEU A 1 98 ? 0.884 3.212 -0.768 1.00 93.44 98 LEU A N 1
ATOM 758 C CA . LEU A 1 98 ? 2.307 2.950 -0.947 1.00 93.44 98 LEU A CA 1
ATOM 759 C C . LEU A 1 98 ? 2.556 1.730 -1.853 1.00 93.44 98 LEU A C 1
ATOM 761 O O . LEU A 1 98 ? 3.395 1.820 -2.749 1.00 93.44 98 LEU A O 1
ATOM 765 N N . LEU A 1 99 ? 1.796 0.643 -1.699 1.00 94.62 99 LEU A N 1
ATOM 766 C CA . LEU A 1 99 ? 1.854 -0.540 -2.574 1.00 94.62 99 LEU A CA 1
ATOM 767 C C . LEU A 1 99 ? 1.542 -0.202 -4.035 1.00 94.62 99 LEU A C 1
ATOM 769 O O . LEU A 1 99 ? 2.261 -0.606 -4.954 1.00 94.62 99 LEU A O 1
ATOM 773 N N . ASN A 1 100 ? 0.518 0.621 -4.263 1.00 94.81 100 ASN A N 1
ATOM 774 C CA . ASN A 1 100 ? 0.198 1.100 -5.605 1.00 94.81 100 ASN A CA 1
ATOM 775 C C . ASN A 1 100 ? 1.353 1.925 -6.201 1.00 94.81 100 ASN A C 1
ATOM 777 O O . ASN A 1 100 ? 1.693 1.779 -7.376 1.00 94.81 100 ASN A O 1
ATOM 781 N N . ARG A 1 101 ? 2.011 2.765 -5.390 1.00 93.56 101 ARG A N 1
ATOM 782 C CA . ARG A 1 101 ? 3.191 3.522 -5.834 1.00 93.56 101 ARG A CA 1
ATOM 783 C C . ARG A 1 101 ? 4.370 2.612 -6.161 1.00 93.56 101 ARG A C 1
ATOM 785 O O . ARG A 1 101 ? 5.025 2.862 -7.169 1.00 93.56 101 ARG A O 1
ATOM 792 N N . PHE A 1 102 ? 4.626 1.568 -5.373 1.00 91.44 102 PHE A N 1
ATOM 793 C CA . PHE A 1 102 ? 5.665 0.587 -5.700 1.00 91.44 102 PHE A CA 1
ATOM 794 C C . PHE A 1 102 ? 5.421 -0.040 -7.072 1.00 91.44 102 PHE A C 1
ATOM 796 O O . PHE A 1 102 ? 6.307 0.017 -7.922 1.00 91.44 102 PHE A O 1
ATOM 803 N N . SER A 1 103 ? 4.193 -0.489 -7.335 1.00 90.56 103 SER A N 1
ATOM 804 C CA . SER A 1 103 ? 3.809 -1.070 -8.628 1.00 90.56 103 SER A CA 1
ATOM 805 C C . SER A 1 103 ? 4.061 -0.117 -9.808 1.00 90.56 103 SER A C 1
ATOM 807 O O . SER A 1 103 ? 4.578 -0.522 -10.8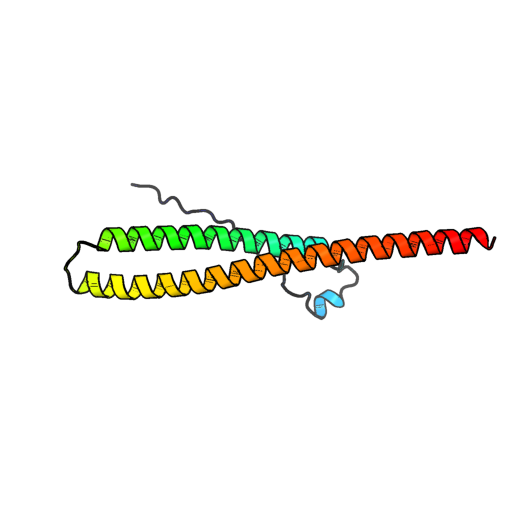49 1.00 90.56 103 SER A O 1
ATOM 809 N N . GLN A 1 104 ? 3.741 1.173 -9.656 1.00 93.88 104 GLN A N 1
ATOM 810 C CA . GLN A 1 104 ? 3.977 2.186 -10.698 1.00 93.88 104 GLN A CA 1
ATOM 811 C C . GLN A 1 104 ? 5.470 2.436 -10.955 1.00 93.88 104 GLN A C 1
ATOM 813 O O . GLN A 1 104 ? 5.894 2.609 -12.103 1.00 93.88 104 GLN A O 1
ATOM 818 N N . ILE A 1 105 ? 6.278 2.467 -9.892 1.00 90.44 105 ILE A N 1
ATOM 819 C CA . ILE A 1 105 ? 7.726 2.662 -10.009 1.00 90.44 105 ILE A CA 1
ATOM 820 C C . ILE A 1 105 ? 8.362 1.428 -10.660 1.00 90.44 105 ILE A C 1
ATOM 822 O O . ILE A 1 105 ? 9.174 1.594 -11.564 1.00 90.44 105 ILE A O 1
ATOM 826 N N . GLU A 1 106 ? 7.961 0.211 -10.283 1.00 90.19 106 GLU A N 1
ATOM 827 C CA . GLU A 1 106 ? 8.470 -1.035 -10.876 1.00 90.19 106 GLU A CA 1
ATOM 828 C C . GLU A 1 106 ? 8.210 -1.089 -12.385 1.00 90.19 106 GLU A C 1
ATOM 830 O O . GLU A 1 106 ? 9.121 -1.378 -13.162 1.00 90.19 106 GLU A O 1
ATOM 835 N N . GLN A 1 107 ? 7.001 -0.719 -12.821 1.00 91.69 107 GLN A N 1
ATOM 836 C CA . GLN A 1 107 ? 6.666 -0.612 -14.245 1.00 91.69 107 GLN A CA 1
ATOM 837 C C . GLN A 1 107 ? 7.547 0.415 -14.968 1.00 91.69 107 GLN A C 1
ATOM 839 O O . GLN A 1 107 ? 8.035 0.157 -16.069 1.00 91.69 107 GLN A O 1
ATOM 844 N N . SER A 1 108 ? 7.790 1.567 -14.339 1.00 91.25 108 SER A N 1
ATOM 845 C CA . SER A 1 108 ? 8.641 2.617 -14.908 1.00 91.25 108 SER A CA 1
ATOM 846 C C . SER A 1 108 ? 10.102 2.167 -15.025 1.00 91.25 108 SER A C 1
ATOM 848 O O . SER A 1 108 ? 10.746 2.416 -16.043 1.00 91.25 108 SER A O 1
ATOM 850 N N . VAL A 1 109 ? 10.625 1.470 -14.011 1.00 89.06 109 VAL A N 1
ATOM 851 C CA . VAL A 1 109 ? 11.984 0.905 -14.010 1.00 89.06 109 VAL A CA 1
ATOM 852 C C . VAL A 1 109 ? 12.136 -0.139 -15.116 1.00 89.06 109 VAL A C 1
ATOM 854 O O . VAL A 1 109 ? 13.119 -0.092 -15.857 1.00 89.06 109 VAL A O 1
ATOM 857 N N . ALA A 1 110 ? 11.153 -1.028 -15.284 1.00 88.31 110 ALA A N 1
ATOM 858 C CA . ALA A 1 110 ? 11.151 -2.013 -16.363 1.00 88.31 110 ALA A CA 1
ATOM 859 C C . ALA A 1 110 ? 11.160 -1.344 -17.751 1.00 88.31 110 ALA A C 1
ATOM 861 O O . ALA A 1 110 ? 11.990 -1.692 -18.592 1.00 88.31 110 ALA A O 1
ATOM 862 N N . GLY A 1 111 ? 10.317 -0.327 -17.963 1.00 90.81 111 GLY A N 1
ATOM 863 C CA . GLY A 1 111 ? 10.279 0.421 -19.225 1.00 90.81 111 GLY A CA 1
ATOM 864 C C . GLY A 1 111 ? 11.588 1.161 -19.534 1.00 90.81 111 GLY A C 1
ATOM 865 O O . GLY A 1 111 ? 12.047 1.176 -20.675 1.00 90.81 111 GLY A O 1
ATOM 866 N N . LEU A 1 112 ? 12.248 1.733 -18.520 1.00 89.75 112 LEU A N 1
ATOM 867 C CA . LEU A 1 112 ? 13.569 2.353 -18.690 1.00 89.75 112 LEU A CA 1
ATOM 868 C C . LEU A 1 112 ? 14.653 1.327 -19.042 1.00 89.75 112 LEU A C 1
ATOM 870 O O . LEU A 1 112 ? 15.548 1.628 -19.837 1.00 89.75 112 LEU A O 1
ATOM 874 N N . ALA A 1 113 ? 14.590 0.126 -18.464 1.00 87.56 113 ALA A N 1
ATOM 875 C CA . ALA A 1 113 ? 15.525 -0.949 -18.776 1.00 87.56 113 ALA A CA 1
ATOM 876 C C . ALA A 1 113 ? 15.382 -1.415 -20.235 1.00 87.56 113 ALA A C 1
ATOM 878 O O . ALA A 1 113 ? 16.396 -1.574 -20.921 1.00 87.56 113 ALA A O 1
ATOM 879 N N . GLU A 1 114 ? 14.147 -1.556 -20.720 1.00 91.88 114 GLU A N 1
ATOM 880 C CA . GLU A 1 114 ? 13.834 -1.901 -22.111 1.00 91.88 114 GLU A CA 1
ATOM 881 C C . GLU A 1 114 ? 14.328 -0.825 -23.085 1.00 91.88 114 GLU A C 1
ATOM 883 O O . GLU A 1 114 ? 15.124 -1.122 -23.978 1.00 91.88 114 GLU A O 1
ATOM 888 N N . LEU A 1 115 ? 13.985 0.445 -22.845 1.00 93.62 115 LEU A N 1
ATOM 889 C CA . LEU A 1 115 ? 14.440 1.563 -23.678 1.00 93.62 115 LEU A CA 1
ATOM 890 C C . LEU A 1 115 ? 15.973 1.639 -23.751 1.00 93.62 115 LEU A C 1
ATOM 892 O O . LEU A 1 115 ? 16.558 1.880 -24.807 1.00 93.62 115 LEU A O 1
ATOM 896 N N . ASN A 1 116 ? 16.656 1.409 -22.629 1.00 90.31 116 ASN A N 1
ATOM 897 C CA . ASN A 1 116 ? 18.115 1.389 -22.592 1.00 90.31 116 ASN A CA 1
ATOM 898 C C . ASN A 1 116 ? 18.700 0.216 -23.404 1.00 90.31 116 ASN A C 1
ATOM 900 O O . ASN A 1 116 ? 19.756 0.361 -24.026 1.00 90.31 116 ASN A O 1
ATOM 904 N N . ALA A 1 117 ? 18.035 -0.942 -23.425 1.00 90.88 117 ALA A N 1
ATOM 905 C CA . ALA A 1 117 ? 18.431 -2.070 -24.264 1.00 90.88 117 ALA A CA 1
ATOM 906 C C . ALA A 1 117 ? 18.256 -1.752 -25.759 1.00 90.88 117 ALA A C 1
ATOM 908 O O . ALA A 1 117 ? 19.174 -2.003 -26.544 1.00 90.88 117 ALA A O 1
ATOM 909 N N . GLU A 1 118 ? 17.146 -1.120 -26.146 1.00 94.38 118 GLU A N 1
ATOM 910 C CA . GLU A 1 118 ? 16.900 -0.677 -27.525 1.00 94.38 118 GLU A CA 1
ATOM 911 C C . GLU A 1 118 ? 17.944 0.338 -27.999 1.00 94.38 118 GLU A C 1
ATOM 913 O O . GLU A 1 118 ? 18.539 0.173 -29.065 1.00 94.38 118 GLU A O 1
ATOM 918 N N . VAL A 1 119 ? 18.242 1.358 -27.187 1.00 93.00 119 VAL A N 1
ATOM 919 C CA . VAL A 1 119 ? 19.270 2.362 -27.508 1.00 93.00 119 VAL A CA 1
ATOM 920 C C . VAL A 1 119 ? 20.636 1.703 -27.705 1.00 93.00 119 VAL A C 1
ATOM 922 O O . VAL A 1 119 ? 21.369 2.058 -28.633 1.00 93.00 119 VAL A O 1
ATOM 925 N N . ARG A 1 120 ? 20.989 0.715 -26.873 1.00 91.12 120 ARG A N 1
ATOM 926 C CA . ARG A 1 120 ? 22.228 -0.059 -27.040 1.00 91.12 120 ARG A CA 1
ATOM 927 C C . ARG A 1 120 ? 22.228 -0.872 -28.335 1.00 91.12 120 ARG A C 1
ATOM 929 O O . ARG A 1 120 ? 23.251 -0.886 -29.020 1.00 91.12 120 ARG A O 1
ATOM 936 N N . ALA A 1 121 ? 21.109 -1.500 -28.690 1.00 92.75 121 ALA A N 1
ATOM 937 C CA . ALA A 1 121 ? 20.967 -2.248 -29.938 1.00 92.75 121 ALA A CA 1
ATOM 938 C C . ALA A 1 121 ? 21.128 -1.335 -31.165 1.00 92.75 121 ALA A C 1
ATOM 940 O O . ALA A 1 121 ? 21.948 -1.617 -32.040 1.00 92.75 121 ALA A O 1
ATOM 941 N N . VAL A 1 122 ? 20.438 -0.189 -31.187 1.00 92.62 122 VAL A N 1
ATOM 942 C CA . VAL A 1 122 ? 20.563 0.820 -32.253 1.00 92.62 122 VAL A CA 1
ATOM 943 C C . VAL A 1 122 ? 22.001 1.321 -32.360 1.00 92.62 122 VAL A C 1
ATOM 945 O O . VAL A 1 122 ? 22.559 1.375 -33.455 1.00 92.62 122 VAL A O 1
ATOM 948 N N . ARG A 1 123 ? 22.645 1.637 -31.229 1.00 91.44 123 ARG A N 1
ATOM 949 C CA . ARG A 1 123 ? 24.047 2.073 -31.214 1.00 91.44 123 ARG A CA 1
ATOM 950 C C . ARG A 1 123 ? 24.971 1.017 -31.817 1.00 91.44 123 ARG A C 1
ATOM 952 O O . ARG A 1 123 ? 25.830 1.379 -32.614 1.00 91.44 123 ARG A O 1
ATOM 959 N N . SER A 1 124 ? 24.780 -0.256 -31.465 1.00 90.50 124 SER A N 1
ATOM 960 C CA . SER A 1 124 ? 25.562 -1.372 -32.005 1.00 90.50 124 SER A CA 1
ATOM 961 C C . SER A 1 124 ? 25.432 -1.478 -33.528 1.00 90.50 124 SER A C 1
ATOM 963 O O . SER A 1 124 ? 26.453 -1.563 -34.216 1.00 90.50 124 SER A O 1
ATOM 965 N N . ILE A 1 125 ? 24.209 -1.370 -34.061 1.00 90.50 125 ILE A N 1
ATOM 966 C CA . ILE A 1 125 ? 23.930 -1.363 -35.508 1.00 90.50 125 ILE A CA 1
ATOM 967 C C . ILE A 1 125 ? 24.636 -0.185 -36.191 1.00 90.50 125 ILE A C 1
ATOM 969 O O . ILE A 1 125 ? 25.362 -0.372 -37.168 1.00 90.50 125 ILE A O 1
ATOM 973 N N . CYS A 1 126 ? 24.498 1.029 -35.653 1.00 85.31 126 CYS A N 1
ATOM 974 C CA . CYS A 1 126 ? 25.146 2.213 -36.221 1.00 85.31 126 CYS A CA 1
ATOM 975 C C . CYS A 1 126 ? 26.676 2.081 -36.243 1.00 85.31 126 CYS A C 1
ATOM 977 O O . CYS A 1 126 ? 27.308 2.440 -37.232 1.00 85.31 126 CYS A O 1
ATOM 979 N N . THR A 1 127 ? 27.285 1.535 -35.184 1.00 82.31 127 THR A N 1
ATOM 980 C CA . THR A 1 127 ? 28.744 1.341 -35.124 1.00 82.31 127 THR A CA 1
ATOM 981 C C . THR A 1 127 ? 29.260 0.228 -36.033 1.00 82.31 127 THR A C 1
ATOM 983 O O . THR A 1 127 ? 30.400 0.305 -36.474 1.00 82.31 127 THR A O 1
ATOM 986 N N . SER A 1 128 ? 28.447 -0.788 -36.330 1.00 75.94 128 SER A N 1
ATOM 987 C CA . SER A 1 128 ? 28.834 -1.909 -37.201 1.00 75.94 128 SER A CA 1
ATOM 988 C C . SER A 1 128 ? 28.611 -1.631 -38.689 1.00 75.94 128 SER A C 1
ATOM 990 O O . SER A 1 128 ? 29.230 -2.284 -39.516 1.00 75.94 128 SER A O 1
ATOM 992 N N . THR A 1 129 ? 27.788 -0.637 -39.035 1.00 65.19 129 THR A N 1
ATOM 993 C CA . THR A 1 129 ? 27.535 -0.216 -40.430 1.00 65.19 129 THR A CA 1
ATOM 994 C C . THR A 1 129 ? 28.567 0.810 -40.939 1.00 65.19 129 THR A C 1
ATOM 996 O O . THR A 1 129 ? 28.604 1.122 -42.125 1.00 65.19 129 THR A O 1
ATOM 999 N N . LEU A 1 130 ? 29.399 1.362 -40.046 1.00 57.69 130 LEU A N 1
ATOM 1000 C CA . LEU A 1 130 ? 30.442 2.357 -40.352 1.00 57.69 130 LEU A CA 1
ATOM 1001 C C . LEU A 1 130 ? 31.852 1.749 -40.537 1.00 57.69 130 LEU A C 1
ATOM 1003 O O . LEU A 1 130 ? 32.809 2.505 -40.710 1.00 57.69 130 LEU A O 1
ATOM 1007 N N . LEU A 1 131 ? 31.976 0.418 -40.492 1.00 49.50 131 LEU A N 1
ATOM 1008 C CA . LEU A 1 131 ? 33.189 -0.364 -40.780 1.00 49.50 131 LEU A CA 1
ATOM 1009 C C . LEU A 1 131 ? 32.987 -1.186 -42.055 1.00 49.50 131 LEU A C 1
ATOM 1011 O O . LEU A 1 131 ? 33.975 -1.319 -42.810 1.00 49.50 131 LEU A O 1
#

Sequence (131 aa):
MSEKQQNDIEWVSPIPLVPTDEMLKDPSFEPLDPAAYLHTLHQQTTCCASALDDYIAKIQVFLQNCSDATSKSTEIHKASTNQVLLSVLDYSDSVDQLLNRFSQIEQSVAGLAELNAEVRAVRSICTSTLL

Foldseek 3Di:
DDDPPPPPPPPPPPDPPDQDPVLVPDPPNDPDPVLVVLVVVLVNLVVVLVVLVVVLVVLVVLLVVLPPPPDPVSVVVNVVSVVVSVVSVVVSVVSVVVNVVSVVVSVVVVVVVVVVVVVVVVVVVVVVVVD

Organism: Entamoeba histolytica (strain ATCC 30459 / HM-1:IMSS / ABRM) (NCBI:txid294381)

Secondary structure (DSSP, 8-state):
-----------PPPP-SS--TTGGG-TT-PPP-HHHHHHHHHHHHHHHHHHHHHHHHHHHHHHHHTTT---HHHHHHHHHHHHHHHHHHHHHHHHHHHHHHHHHHHHHHHHHHHHHHHHHHHHHHHHHTT-